Protein AF-A0A2D6YQ96-F1 (afdb_monomer)

Nearest PDB structures (foldseek):
  7zs0-assembly1_A  TM=5.474E-01  e=7.458E-02  Candidatus Kuenenia
  7zs2-assembly1_A  TM=5.504E-01  e=7.947E-02  Candidatus Kuenenia
  5gl6-assembly2_B  TM=7.174E-01  e=3.013E-01  Mycolicibacterium smegmatis MC2 155
  7zs1-assembly1_A  TM=5.447E-01  e=1.813E-01  Candidatus Kuenenia
  8bdv-assembly1_A  TM=7.421E-01  e=6.453E-01  Staphylococcus aureus

Structure (mmCIF, N/CA/C/O backbone):
data_AF-A0A2D6YQ96-F1
#
_entry.id   AF-A0A2D6YQ96-F1
#
loop_
_atom_site.group_PDB
_atom_site.id
_atom_site.type_symbol
_atom_site.label_atom_id
_atom_site.label_alt_id
_atom_site.label_comp_id
_atom_site.label_asym_id
_atom_site.label_entity_id
_atom_site.label_seq_id
_atom_site.pdbx_PDB_ins_code
_atom_site.Cartn_x
_atom_site.Cartn_y
_atom_site.Cartn_z
_atom_site.occupancy
_atom_site.B_iso_or_equiv
_atom_site.auth_seq_id
_atom_site.auth_comp_id
_atom_site.auth_asym_id
_atom_site.auth_atom_id
_atom_site.pdbx_PDB_model_num
ATOM 1 N N . MET A 1 1 ? -3.175 3.081 7.036 1.00 81.75 1 MET A N 1
ATOM 2 C CA . MET A 1 1 ? -3.977 3.862 7.998 1.00 81.75 1 MET A CA 1
ATOM 3 C C . MET A 1 1 ? -3.669 3.372 9.399 1.00 81.75 1 MET A C 1
ATOM 5 O O . MET A 1 1 ? -3.541 2.171 9.585 1.00 81.75 1 MET A O 1
ATOM 9 N N . LEU A 1 2 ? -3.503 4.294 10.340 1.00 83.12 2 LEU A N 1
ATOM 10 C CA . LEU A 1 2 ? -3.281 4.039 11.760 1.00 83.12 2 LEU A CA 1
ATOM 11 C C . LEU A 1 2 ? -4.568 4.440 12.479 1.00 83.12 2 LEU A C 1
ATOM 13 O O . LEU A 1 2 ? -5.039 5.560 12.281 1.00 83.12 2 LEU A O 1
ATOM 17 N N . VAL A 1 3 ? -5.132 3.520 13.252 1.00 86.19 3 VAL A N 1
ATOM 18 C CA . VAL A 1 3 ? -6.339 3.720 14.053 1.00 86.19 3 VAL A CA 1
ATOM 19 C C . VAL A 1 3 ? -5.945 3.612 15.516 1.00 86.19 3 VAL A C 1
ATOM 21 O O . VAL A 1 3 ? -5.514 2.549 15.963 1.00 86.19 3 VAL A O 1
ATOM 24 N N . GLU A 1 4 ? -6.077 4.715 16.242 1.00 89.06 4 GLU A N 1
ATOM 25 C CA . GLU A 1 4 ? -5.869 4.756 17.688 1.00 89.06 4 GLU A CA 1
ATOM 26 C C . GLU A 1 4 ? -7.193 4.441 18.387 1.00 89.06 4 GLU A C 1
ATOM 28 O O . GLU A 1 4 ? -8.254 4.926 17.979 1.00 89.06 4 GLU A O 1
ATOM 33 N N . ARG A 1 5 ? -7.124 3.582 19.407 1.00 86.12 5 ARG A N 1
ATOM 34 C CA . ARG A 1 5 ? -8.271 3.093 20.170 1.00 86.12 5 ARG A CA 1
ATOM 35 C C . ARG A 1 5 ? -8.004 3.380 21.639 1.00 86.12 5 ARG A C 1
ATOM 37 O O . ARG A 1 5 ? -7.088 2.777 22.167 1.00 86.12 5 ARG A O 1
ATOM 44 N N . GLY A 1 6 ? -8.751 4.292 22.264 1.00 82.75 6 GLY A N 1
ATOM 45 C CA . GLY A 1 6 ? -8.682 4.596 23.709 1.00 82.75 6 GLY A CA 1
ATOM 46 C C . GLY A 1 6 ? -7.347 4.287 24.416 1.00 82.75 6 GLY A C 1
ATOM 47 O O . GLY A 1 6 ? -6.314 4.851 24.062 1.00 82.75 6 GLY A O 1
ATOM 48 N N . ASP A 1 7 ? -7.407 3.382 25.400 1.00 74.56 7 ASP A N 1
ATOM 49 C CA . ASP A 1 7 ? -6.256 2.810 26.128 1.00 74.56 7 ASP A CA 1
ATOM 50 C C . ASP A 1 7 ? -5.749 1.483 25.505 1.00 74.56 7 ASP A C 1
ATOM 52 O O . ASP A 1 7 ? -4.953 0.767 26.115 1.00 74.56 7 ASP A O 1
ATOM 56 N N . ASP A 1 8 ? -6.218 1.128 24.306 1.00 82.00 8 ASP A N 1
ATOM 57 C CA . ASP A 1 8 ? -5.905 -0.120 23.606 1.00 82.00 8 ASP A CA 1
ATOM 58 C C . ASP A 1 8 ? -4.770 0.047 22.581 1.00 82.00 8 ASP A C 1
ATOM 60 O O . ASP A 1 8 ? -4.449 1.141 22.111 1.00 82.00 8 ASP A O 1
ATOM 64 N N . ASP A 1 9 ? -4.184 -1.080 22.160 1.00 84.69 9 ASP A N 1
ATOM 65 C CA . ASP A 1 9 ? -3.125 -1.076 21.149 1.00 84.69 9 ASP A CA 1
ATOM 66 C C . ASP A 1 9 ? -3.616 -0.481 19.811 1.00 84.69 9 ASP A C 1
ATOM 68 O O . ASP A 1 9 ? -4.694 -0.852 19.315 1.00 84.69 9 ASP A O 1
ATOM 72 N N . PRO A 1 10 ? -2.827 0.392 19.163 1.00 86.62 10 PRO A N 1
ATOM 73 C CA . PRO A 1 10 ? -3.194 0.967 17.879 1.00 86.62 10 PRO A CA 1
ATOM 74 C C . PRO A 1 10 ? -3.170 -0.081 16.760 1.00 86.62 10 PRO A C 1
ATOM 76 O O . PRO A 1 10 ? -2.302 -0.954 16.700 1.00 86.62 10 PRO A O 1
ATOM 79 N N . VAL A 1 11 ? -4.104 0.038 15.814 1.00 87.94 11 VAL A N 1
ATOM 80 C CA . VAL A 1 11 ? -4.211 -0.868 14.662 1.00 87.94 11 VAL A CA 1
ATOM 81 C C . VAL A 1 11 ? -3.710 -0.171 13.405 1.00 87.94 11 VAL A C 1
ATOM 83 O O . VAL A 1 11 ? -4.218 0.878 13.011 1.00 87.94 11 VAL A O 1
ATOM 86 N N . ILE A 1 12 ? -2.735 -0.781 12.731 1.00 87.31 12 ILE A N 1
ATOM 87 C CA . ILE A 1 12 ? -2.240 -0.325 11.429 1.00 87.31 12 ILE A CA 1
ATOM 88 C C . ILE A 1 12 ? -2.770 -1.253 10.338 1.00 87.31 12 ILE A C 1
ATOM 90 O O . ILE A 1 12 ? -2.604 -2.470 10.408 1.00 87.31 12 ILE A O 1
ATOM 94 N N . GLY A 1 13 ? -3.375 -0.676 9.301 1.00 87.44 13 GLY A N 1
ATOM 95 C CA . GLY A 1 13 ? -3.862 -1.440 8.159 1.00 87.44 13 GLY A CA 1
ATOM 96 C C . GLY A 1 13 ? -4.500 -0.603 7.055 1.00 87.44 13 GLY A C 1
ATOM 97 O O . GLY A 1 13 ? -4.447 0.631 7.056 1.00 87.44 13 GLY A O 1
ATOM 98 N N . LEU A 1 14 ? -5.087 -1.287 6.080 1.00 86.25 14 LEU A N 1
ATOM 99 C CA . LEU A 1 14 ? -5.844 -0.699 4.981 1.00 86.25 14 LEU A CA 1
ATOM 100 C C . LEU A 1 14 ? -7.334 -0.612 5.369 1.00 86.25 14 LEU A C 1
ATOM 102 O O . LEU A 1 14 ? -7.909 -1.639 5.729 1.00 86.25 14 LEU A O 1
ATOM 106 N N . PRO A 1 15 ? -7.987 0.564 5.300 1.00 87.56 15 PRO A N 1
ATOM 107 C CA . PRO A 1 15 ? -9.434 0.647 5.478 1.00 87.56 15 PRO A CA 1
ATOM 108 C C . PRO A 1 15 ? -10.140 -0.128 4.364 1.00 87.56 15 PRO A C 1
ATOM 110 O O . PRO A 1 15 ? -9.934 0.151 3.185 1.00 87.56 15 PRO A O 1
ATOM 113 N N . ILE A 1 16 ? -10.988 -1.082 4.742 1.00 89.25 16 ILE A N 1
ATOM 114 C CA . ILE A 1 16 ? -11.851 -1.819 3.810 1.00 89.25 16 ILE A CA 1
ATOM 115 C C . ILE A 1 16 ? -13.163 -1.049 3.620 1.00 89.25 16 ILE A C 1
ATOM 117 O O . ILE A 1 16 ? -13.691 -0.968 2.513 1.00 89.25 16 ILE A O 1
ATOM 121 N N . GLY A 1 17 ? -13.688 -0.470 4.702 1.00 86.50 17 GLY A N 1
ATOM 122 C CA . GLY A 1 17 ? -14.906 0.334 4.697 1.00 86.50 17 GLY A CA 1
ATOM 123 C C . GLY A 1 17 ? -15.579 0.381 6.066 1.00 86.50 17 GLY A C 1
ATOM 124 O O . GLY A 1 17 ? -15.150 -0.286 7.007 1.00 86.50 17 GLY A O 1
ATOM 125 N N . VAL A 1 18 ? -16.652 1.163 6.162 1.00 88.44 18 VAL A N 1
ATOM 126 C CA . VAL A 1 18 ? -17.513 1.237 7.350 1.00 88.44 18 VAL A CA 1
ATOM 127 C C . VAL A 1 18 ? -18.756 0.382 7.106 1.00 88.44 18 VAL A C 1
ATOM 129 O O . VAL A 1 18 ? -19.401 0.516 6.065 1.00 88.44 18 VAL A O 1
ATOM 132 N N . GLN A 1 19 ? -19.082 -0.513 8.039 1.00 87.94 19 GLN A N 1
ATOM 133 C CA . GLN A 1 19 ? -20.263 -1.380 7.979 1.00 87.94 19 GLN A CA 1
ATOM 134 C C . GLN A 1 19 ? -21.078 -1.194 9.258 1.00 87.94 19 GLN A C 1
ATOM 136 O O . GLN A 1 19 ? -20.727 -1.717 10.307 1.00 87.94 19 GLN A O 1
ATOM 141 N N . GLY A 1 20 ? -22.166 -0.425 9.186 1.00 88.81 20 GLY A N 1
ATOM 142 C CA . GLY A 1 20 ? -22.917 -0.047 10.385 1.00 88.81 20 GLY A CA 1
ATOM 143 C C . GLY A 1 20 ? -22.076 0.848 11.296 1.00 88.81 20 GLY A C 1
ATOM 144 O O . GLY A 1 20 ? -21.639 1.908 10.859 1.00 88.81 20 GLY A O 1
ATOM 145 N N . ASP A 1 21 ? -21.846 0.405 12.533 1.00 92.38 21 ASP A N 1
ATOM 146 C CA . ASP A 1 21 ? -21.092 1.146 13.558 1.00 92.38 21 ASP A CA 1
ATOM 147 C C . ASP A 1 21 ? -19.658 0.615 13.760 1.00 92.38 21 ASP A C 1
ATOM 149 O O . ASP A 1 21 ? -19.007 0.885 14.769 1.00 92.38 21 ASP A O 1
ATOM 153 N N . VAL A 1 22 ? -19.154 -0.170 12.799 1.00 93.38 22 VAL A N 1
ATOM 154 C CA . VAL A 1 22 ? -17.785 -0.701 12.813 1.00 93.38 22 VAL A CA 1
ATOM 155 C C . VAL A 1 22 ? -16.993 -0.267 11.583 1.00 93.38 22 VAL A C 1
ATOM 157 O O . VAL A 1 22 ? -17.484 -0.267 10.449 1.00 93.38 22 VAL A O 1
ATOM 160 N N . LEU A 1 23 ? -15.726 0.068 11.806 1.00 91.19 23 LEU A N 1
ATOM 161 C CA . LEU A 1 23 ? -14.712 0.249 10.778 1.00 91.19 23 LEU A CA 1
ATOM 162 C C . LEU A 1 23 ? -13.988 -1.081 10.551 1.00 91.19 23 LEU A C 1
ATOM 164 O O . LEU A 1 23 ? -13.349 -1.616 11.457 1.00 91.19 23 LEU A O 1
ATOM 168 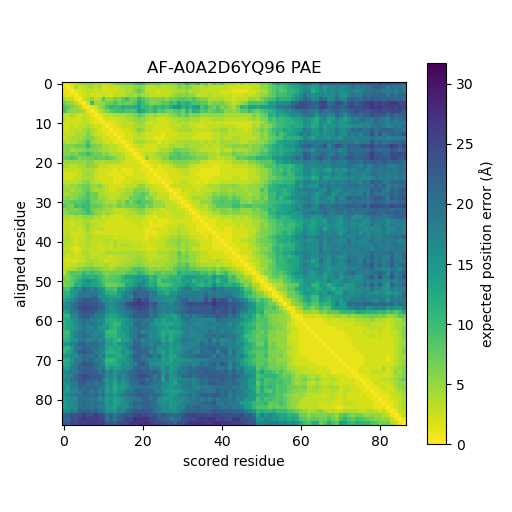N N . ALA A 1 24 ? -14.060 -1.604 9.329 1.00 92.38 24 ALA A N 1
ATOM 169 C CA . ALA A 1 24 ? -13.311 -2.786 8.928 1.00 92.38 24 ALA A CA 1
ATOM 170 C C . ALA A 1 24 ? -11.936 -2.379 8.381 1.00 92.38 24 ALA A C 1
ATOM 172 O O . ALA A 1 24 ? -11.833 -1.608 7.420 1.00 92.38 24 ALA A O 1
ATOM 173 N N . VAL A 1 25 ? -10.878 -2.936 8.967 1.00 90.44 25 VAL A N 1
ATOM 174 C CA . VAL A 1 25 ? -9.481 -2.701 8.584 1.00 90.44 25 VAL A CA 1
ATOM 175 C C . VAL A 1 25 ? -8.828 -4.034 8.226 1.00 90.44 25 VAL A C 1
ATOM 177 O O . VAL A 1 25 ? -8.957 -5.008 8.962 1.00 90.44 25 VAL A O 1
ATOM 180 N N . ALA A 1 26 ? -8.117 -4.088 7.101 1.00 90.44 26 ALA A N 1
ATOM 181 C CA . ALA A 1 26 ? -7.231 -5.194 6.753 1.00 90.44 26 ALA A CA 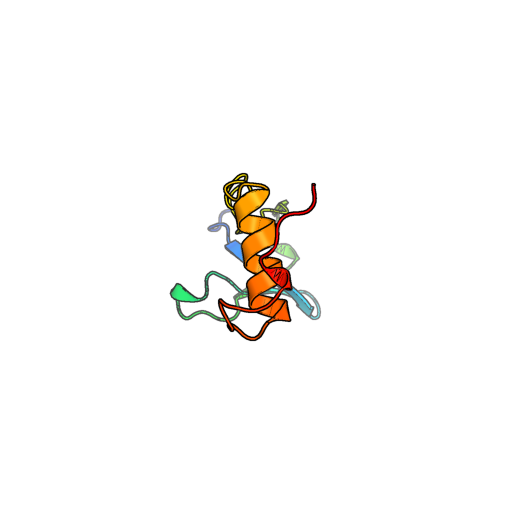1
ATOM 182 C C . ALA A 1 26 ? -5.834 -4.904 7.330 1.00 90.44 26 ALA A C 1
ATOM 184 O O . ALA A 1 26 ? -5.169 -3.986 6.837 1.00 90.44 26 ALA A O 1
ATOM 185 N N . PRO A 1 27 ? -5.387 -5.614 8.381 1.00 88.06 27 PRO A N 1
ATOM 186 C CA . PRO A 1 27 ? -4.054 -5.422 8.946 1.00 88.06 27 PRO A CA 1
ATOM 187 C C . PRO A 1 27 ? -2.977 -6.067 8.052 1.00 88.06 27 PRO A C 1
ATOM 189 O O . PRO A 1 27 ? -3.246 -6.483 6.925 1.00 88.06 27 PRO A O 1
ATOM 192 N N . ASP A 1 28 ? -1.735 -6.131 8.539 1.00 83.19 28 ASP A N 1
ATOM 193 C CA . ASP A 1 28 ? -0.62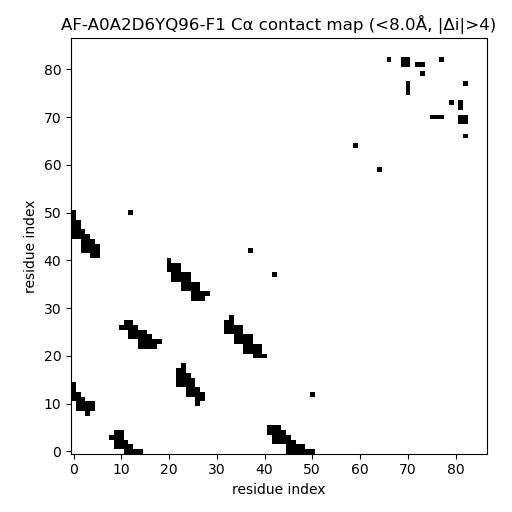1 -6.733 7.801 1.00 83.19 28 ASP A CA 1
ATOM 194 C C . ASP A 1 28 ? -0.922 -8.200 7.412 1.00 83.19 28 ASP A C 1
ATOM 196 O O . ASP A 1 28 ? -1.070 -9.051 8.301 1.00 83.19 28 ASP A O 1
ATOM 200 N N . PRO A 1 29 ? -0.959 -8.537 6.105 1.00 79.31 29 PRO A N 1
ATOM 201 C CA . PRO A 1 29 ? -1.325 -9.873 5.638 1.00 79.31 29 PRO A CA 1
ATOM 202 C C . PRO A 1 29 ? -0.347 -10.965 6.092 1.00 79.31 29 PRO A C 1
ATOM 204 O O . PRO A 1 29 ? -0.719 -12.137 6.135 1.00 79.31 29 PRO A O 1
ATOM 207 N N . ARG A 1 30 ? 0.887 -10.616 6.486 1.00 81.12 30 ARG A N 1
ATOM 208 C CA . ARG A 1 30 ? 1.882 -11.573 7.005 1.00 81.12 30 ARG A CA 1
ATOM 209 C C . ARG A 1 30 ? 1.487 -12.160 8.358 1.00 81.12 30 ARG A C 1
ATOM 211 O O . ARG A 1 30 ? 2.024 -13.191 8.749 1.00 81.12 30 ARG A O 1
ATOM 218 N N . THR A 1 31 ? 0.570 -11.510 9.072 1.00 81.88 31 THR A N 1
ATOM 219 C CA . THR A 1 31 ? 0.049 -11.990 10.361 1.00 81.88 31 THR A CA 1
ATOM 220 C C . THR A 1 31 ? -1.027 -13.067 10.204 1.00 81.88 31 THR A C 1
ATOM 222 O O . THR A 1 31 ? -1.398 -13.700 11.186 1.00 81.88 31 THR A O 1
ATOM 225 N N . GLY A 1 32 ? -1.537 -13.286 8.983 1.00 81.81 32 GLY A N 1
ATOM 226 C CA . GLY A 1 32 ? -2.638 -14.214 8.702 1.00 81.81 32 GLY A CA 1
ATOM 227 C C . GLY A 1 32 ? -4.032 -13.658 9.017 1.00 81.81 32 GLY A C 1
ATOM 228 O O . GLY A 1 32 ? -5.030 -14.255 8.618 1.00 81.81 32 GLY A O 1
ATOM 229 N N . THR A 1 33 ? -4.126 -12.499 9.672 1.00 86.00 33 THR A N 1
ATOM 230 C CA . THR A 1 33 ? -5.398 -11.822 9.943 1.00 86.00 33 THR A CA 1
ATOM 231 C C . THR A 1 33 ? -5.797 -10.980 8.738 1.00 86.00 33 THR A C 1
ATOM 233 O O . THR A 1 33 ? -5.111 -10.030 8.379 1.00 86.00 33 THR A O 1
ATOM 236 N N . LEU A 1 34 ? -6.925 -11.308 8.107 1.00 86.25 34 LEU A N 1
ATOM 237 C CA . LEU A 1 34 ? -7.390 -10.603 6.905 1.00 86.25 34 LEU A CA 1
ATOM 238 C C . LEU A 1 34 ? -8.294 -9.403 7.215 1.00 86.25 34 LEU A C 1
ATOM 240 O O . LEU A 1 34 ? -8.453 -8.520 6.374 1.00 86.25 34 LEU A O 1
ATOM 244 N N . ARG A 1 35 ? -8.914 -9.379 8.399 1.00 90.94 35 ARG A N 1
ATOM 245 C CA . ARG A 1 35 ? -9.887 -8.357 8.788 1.00 90.94 35 ARG A CA 1
ATOM 246 C C . ARG A 1 35 ? -9.945 -8.207 10.301 1.00 90.94 35 ARG A C 1
ATOM 248 O O . ARG A 1 35 ? -10.039 -9.198 11.019 1.00 90.94 35 ARG A O 1
ATOM 255 N N . VAL A 1 36 ? -9.934 -6.961 10.749 1.00 91.44 36 VAL A N 1
ATOM 256 C CA . VAL A 1 36 ? -10.208 -6.535 12.121 1.00 91.44 36 VAL A CA 1
ATOM 257 C C . VAL A 1 36 ? -11.365 -5.547 12.061 1.00 91.44 36 VAL A C 1
ATOM 259 O O . VAL A 1 36 ? -11.389 -4.670 11.195 1.00 91.44 36 VAL A O 1
ATOM 262 N N . GLU A 1 37 ? -12.335 -5.710 12.951 1.00 93.19 37 GLU A N 1
ATOM 263 C CA . GLU A 1 37 ? -13.471 -4.799 13.087 1.00 93.19 37 GLU A CA 1
ATOM 264 C C . GLU A 1 37 ? -13.268 -3.952 14.336 1.00 93.19 37 GLU A C 1
ATOM 266 O O . GLU A 1 37 ? -13.005 -4.486 15.411 1.00 93.19 37 GLU A O 1
ATOM 271 N N . ILE A 1 38 ? -13.342 -2.635 14.171 1.00 90.62 38 ILE A N 1
ATOM 272 C CA . ILE A 1 38 ? -13.128 -1.663 15.240 1.00 90.62 38 ILE A CA 1
ATOM 273 C C . ILE A 1 38 ? -14.420 -0.856 15.394 1.00 90.62 38 ILE A C 1
ATOM 275 O O . ILE A 1 38 ? -14.809 -0.179 14.436 1.00 90.62 38 ILE A O 1
ATOM 279 N N . PRO A 1 39 ? -15.104 -0.915 16.548 1.00 93.31 39 PRO A N 1
ATOM 280 C CA . PRO A 1 39 ? -16.250 -0.059 16.834 1.00 93.31 39 PRO A CA 1
ATOM 281 C C . PRO A 1 39 ? -15.885 1.418 16.688 1.00 93.31 39 PRO A C 1
ATOM 283 O O . PRO A 1 39 ? -14.872 1.867 17.220 1.00 93.31 39 PRO A O 1
ATOM 286 N N . LEU A 1 40 ? -16.714 2.195 15.988 1.00 89.81 40 LEU A N 1
A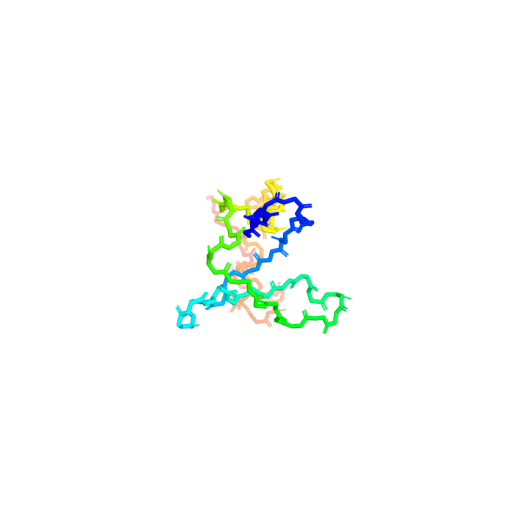TOM 287 C CA . LEU A 1 40 ? -16.441 3.618 15.760 1.00 89.81 40 LEU A CA 1
ATOM 288 C C . LEU A 1 40 ? -16.349 4.408 17.073 1.00 89.81 40 LEU A C 1
ATOM 290 O O . LEU A 1 40 ? -15.573 5.355 17.157 1.00 89.81 40 LEU A O 1
ATOM 294 N N . ALA A 1 41 ? -17.090 3.985 18.100 1.00 92.00 41 ALA A N 1
ATOM 295 C CA . ALA A 1 41 ? -17.065 4.577 19.435 1.00 92.00 41 ALA A CA 1
ATOM 296 C C . ALA A 1 41 ? -15.714 4.432 20.164 1.00 92.00 41 ALA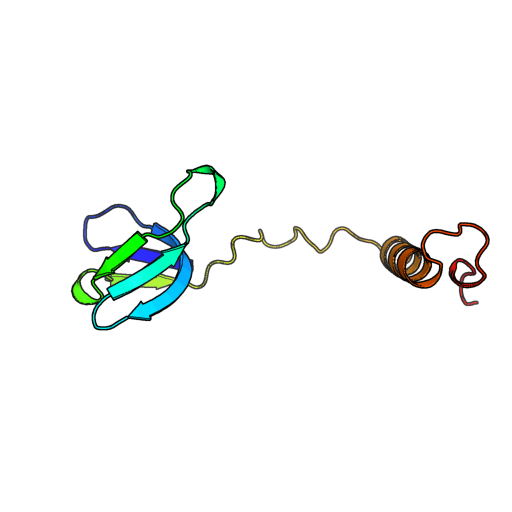 A C 1
ATOM 298 O O . ALA A 1 41 ? -15.432 5.212 21.070 1.00 92.00 41 ALA A O 1
ATOM 299 N N . GLU A 1 42 ? -14.884 3.457 19.782 1.00 91.06 42 GLU A N 1
ATOM 300 C CA . GLU A 1 42 ? -13.566 3.223 20.388 1.00 91.06 42 GLU A CA 1
ATOM 301 C C . GLU A 1 42 ? -12.457 4.037 19.707 1.00 91.06 42 GLU A C 1
ATOM 303 O O . GLU A 1 42 ? -11.372 4.195 20.267 1.00 91.06 42 GLU A O 1
ATOM 308 N N . ILE A 1 43 ? -12.713 4.569 18.506 1.00 90.19 43 ILE A N 1
ATOM 309 C CA . ILE A 1 43 ? -11.705 5.259 17.700 1.00 90.19 43 ILE A CA 1
ATOM 310 C C . ILE A 1 43 ? -11.485 6.674 18.231 1.00 90.19 43 ILE A C 1
ATOM 312 O O . ILE A 1 43 ? -12.355 7.538 18.125 1.00 90.19 43 ILE A O 1
ATOM 316 N N . THR A 1 44 ? -10.281 6.937 18.730 1.00 92.38 44 THR A N 1
ATOM 317 C CA . THR A 1 44 ? -9.879 8.262 19.220 1.00 92.38 44 THR A CA 1
ATOM 318 C C . THR A 1 44 ? -9.210 9.100 18.135 1.00 92.38 44 THR A C 1
ATOM 320 O O . THR A 1 44 ? -9.388 10.319 18.107 1.00 92.38 44 THR A O 1
ATOM 323 N N . ALA A 1 45 ? -8.497 8.467 17.198 1.00 88.19 45 ALA A N 1
ATOM 324 C CA . ALA A 1 45 ? -7.901 9.141 16.049 1.00 88.19 45 ALA A CA 1
ATOM 325 C C . ALA A 1 45 ? -7.695 8.206 14.849 1.00 88.19 45 ALA A C 1
ATOM 327 O O . ALA A 1 45 ? -7.528 6.992 14.981 1.00 88.19 45 ALA A O 1
ATOM 328 N N . GLN A 1 46 ? -7.669 8.802 13.654 1.00 87.75 46 GLN A N 1
ATOM 329 C CA . GLN A 1 46 ? -7.350 8.122 12.399 1.00 87.75 46 GLN A CA 1
ATOM 330 C C . GLN A 1 46 ? -6.287 8.916 11.646 1.00 87.75 46 GLN A C 1
ATOM 332 O O . GLN A 1 46 ? -6.513 10.063 11.264 1.00 87.75 46 GLN A O 1
ATOM 337 N N . THR A 1 47 ? -5.139 8.289 11.393 1.00 87.31 47 THR A N 1
ATOM 338 C CA . THR A 1 47 ? -4.048 8.902 10.631 1.00 87.31 47 THR A CA 1
ATOM 339 C C . THR A 1 47 ? -3.841 8.166 9.314 1.00 87.31 47 THR A C 1
ATOM 341 O O . THR A 1 47 ? -3.661 6.941 9.264 1.00 87.31 47 THR A O 1
ATOM 344 N N . ALA A 1 48 ? -3.833 8.924 8.218 1.00 76.56 48 ALA A N 1
ATOM 345 C CA . ALA A 1 48 ? -3.527 8.422 6.886 1.00 76.56 48 ALA A CA 1
ATOM 346 C C . ALA A 1 48 ? -2.026 8.110 6.760 1.00 76.56 48 ALA A C 1
ATOM 348 O O . ALA A 1 48 ? -1.257 8.874 6.190 1.00 76.56 48 ALA A O 1
ATOM 349 N N . VAL A 1 49 ? -1.599 6.973 7.310 1.00 74.88 49 VAL A N 1
ATOM 350 C CA . VAL A 1 49 ? -0.261 6.419 7.064 1.00 74.88 49 VAL A CA 1
ATOM 351 C C . VAL A 1 49 ? -0.306 5.471 5.869 1.00 74.88 49 VAL A C 1
ATOM 353 O O . VAL A 1 49 ? -1.155 4.572 5.805 1.00 74.88 49 VAL A O 1
ATOM 356 N N . THR A 1 50 ? 0.599 5.681 4.917 1.00 64.25 50 THR A N 1
ATOM 357 C CA . THR A 1 50 ? 0.850 4.746 3.819 1.00 64.25 50 THR A CA 1
ATOM 358 C C . THR A 1 50 ? 1.755 3.614 4.320 1.00 64.25 50 THR A C 1
ATOM 360 O O . THR A 1 50 ? 2.744 3.895 4.995 1.00 64.25 50 THR A O 1
ATOM 363 N N . PRO A 1 51 ? 1.448 2.338 4.018 1.00 62.81 51 PRO A N 1
ATOM 364 C CA . PRO A 1 51 ? 2.376 1.242 4.275 1.00 62.81 51 PRO A CA 1
ATOM 365 C C . PRO A 1 51 ? 3.599 1.284 3.349 1.00 62.81 51 PRO A C 1
ATOM 367 O O . PRO A 1 51 ? 4.583 0.612 3.635 1.00 62.81 51 PRO A O 1
ATOM 370 N N . MET A 1 52 ? 3.569 2.064 2.259 1.00 69.88 52 MET A N 1
ATOM 371 C CA . MET A 1 52 ? 4.786 2.374 1.511 1.00 69.88 52 MET A CA 1
ATOM 372 C C . MET A 1 52 ? 5.601 3.421 2.278 1.00 69.88 52 MET A C 1
ATOM 374 O O . MET A 1 52 ? 5.105 4.540 2.446 1.00 69.88 52 MET A O 1
ATOM 378 N N . PRO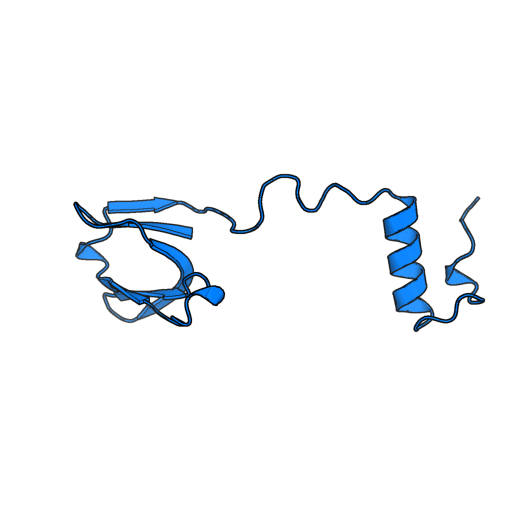 A 1 53 ? 6.834 3.103 2.711 1.00 61.62 53 PRO A N 1
ATOM 379 C CA . PRO A 1 53 ? 7.755 4.084 3.266 1.00 61.62 53 PRO A CA 1
ATOM 380 C C . PRO A 1 53 ? 7.955 5.241 2.285 1.00 61.62 53 PRO A C 1
ATOM 382 O O . PRO A 1 53 ? 8.048 5.030 1.071 1.00 61.62 53 PRO A O 1
ATOM 385 N N . ALA A 1 54 ? 8.057 6.463 2.803 1.00 61.91 54 ALA A N 1
ATOM 386 C CA . ALA A 1 54 ? 8.477 7.594 1.987 1.00 61.91 54 ALA A CA 1
ATOM 387 C C . ALA A 1 54 ? 9.862 7.301 1.375 1.00 61.91 54 ALA A C 1
ATOM 389 O O . ALA A 1 54 ? 10.755 6.819 2.070 1.00 61.91 54 ALA A O 1
ATOM 390 N N . GLY A 1 55 ? 10.023 7.562 0.075 1.00 62.00 55 GLY A N 1
ATOM 391 C CA . GLY A 1 55 ? 11.285 7.355 -0.645 1.00 62.00 55 GLY A CA 1
ATOM 392 C C . GLY A 1 55 ? 11.561 5.927 -1.137 1.00 62.00 55 GLY A C 1
ATOM 393 O O . GLY A 1 55 ? 12.626 5.703 -1.698 1.00 62.00 55 GLY A O 1
ATOM 394 N N . LEU A 1 56 ? 10.637 4.964 -0.982 1.00 62.84 56 LEU A N 1
ATOM 395 C CA . LEU A 1 56 ? 10.852 3.594 -1.488 1.00 62.84 56 LEU A CA 1
ATOM 396 C C . LEU A 1 56 ? 10.773 3.490 -3.026 1.00 62.84 56 LEU A C 1
ATOM 398 O O . LEU A 1 56 ? 11.394 2.611 -3.610 1.00 62.84 56 LEU A O 1
ATOM 402 N N . VAL A 1 57 ? 10.002 4.362 -3.683 1.00 58.59 57 VAL A N 1
ATOM 403 C CA . VAL A 1 57 ? 9.737 4.298 -5.140 1.00 58.59 57 VAL A CA 1
ATOM 404 C C . VAL A 1 57 ? 10.597 5.290 -5.940 1.00 58.59 57 VAL A C 1
ATOM 406 O O . VAL A 1 57 ? 10.575 5.280 -7.163 1.00 58.59 57 VAL A O 1
ATOM 409 N N . ASP A 1 58 ? 11.420 6.097 -5.269 1.00 63.47 58 ASP A N 1
ATOM 410 C CA . ASP A 1 58 ? 12.264 7.124 -5.902 1.00 63.47 58 ASP A CA 1
ATOM 411 C C . ASP A 1 58 ? 13.718 6.645 -6.087 1.00 63.47 58 ASP A C 1
ATOM 413 O O . ASP A 1 58 ? 14.678 7.393 -5.919 1.00 63.47 58 ASP A O 1
ATOM 417 N N . THR A 1 59 ? 13.903 5.352 -6.366 1.00 71.12 59 THR A N 1
ATOM 418 C CA . 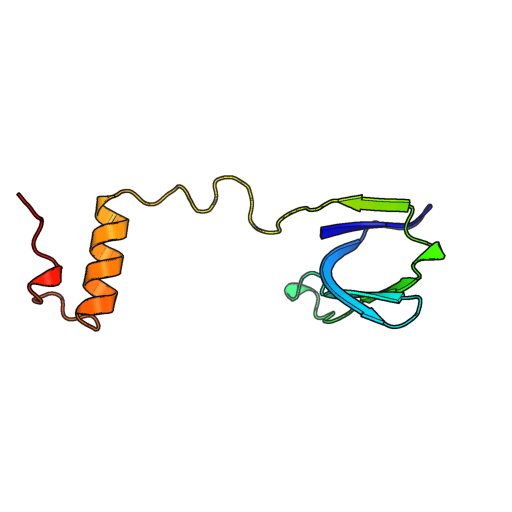THR A 1 59 ? 15.234 4.766 -6.604 1.00 71.12 59 THR A CA 1
ATOM 419 C C . THR A 1 59 ? 15.561 4.616 -8.082 1.00 71.12 59 THR A C 1
ATOM 421 O O . THR A 1 59 ? 16.731 4.466 -8.418 1.00 71.12 59 THR A O 1
ATOM 424 N N . ALA A 1 60 ? 14.545 4.599 -8.950 1.00 81.19 60 ALA A N 1
ATOM 425 C CA . ALA A 1 60 ? 14.739 4.356 -10.370 1.00 81.19 60 ALA A CA 1
ATOM 426 C C . ALA A 1 60 ? 15.226 5.625 -11.072 1.00 81.19 60 ALA A C 1
ATOM 428 O O . ALA A 1 60 ? 14.622 6.696 -10.984 1.00 81.19 60 ALA A O 1
ATOM 429 N N . THR A 1 61 ? 16.318 5.487 -11.804 1.00 89.00 61 THR A N 1
ATOM 430 C CA . THR A 1 61 ? 16.804 6.500 -12.734 1.00 89.00 61 THR A CA 1
ATOM 431 C C . THR A 1 61 ? 15.892 6.591 -13.959 1.00 89.00 61 THR A C 1
ATOM 433 O O . THR A 1 61 ? 15.143 5.666 -14.276 1.00 89.00 61 THR A O 1
ATOM 436 N N . MET A 1 62 ? 15.970 7.705 -14.693 1.00 88.75 62 MET A N 1
ATOM 437 C CA . MET A 1 62 ? 15.246 7.863 -15.962 1.00 88.75 62 MET A CA 1
ATOM 438 C C . MET A 1 62 ? 15.548 6.718 -16.942 1.00 88.75 62 MET A C 1
ATOM 440 O O . MET A 1 62 ? 14.632 6.209 -17.580 1.00 88.75 62 MET A O 1
ATOM 444 N N . ASP A 1 63 ? 16.809 6.284 -17.018 1.00 89.56 63 ASP A N 1
ATOM 445 C CA . ASP A 1 63 ? 17.232 5.181 -17.885 1.00 89.56 63 ASP A CA 1
ATOM 446 C C . ASP A 1 63 ? 16.526 3.869 -17.499 1.00 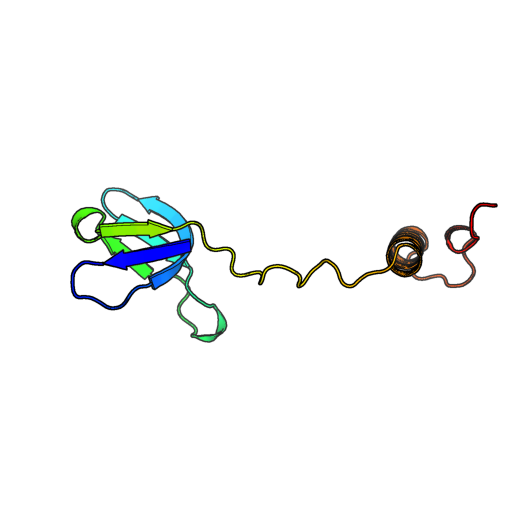89.56 63 ASP A C 1
ATOM 448 O O . ASP A 1 63 ? 15.959 3.203 -18.359 1.00 89.56 63 ASP A O 1
ATOM 452 N N . GLU A 1 64 ? 16.457 3.542 -16.206 1.00 90.31 64 GLU A N 1
ATOM 453 C CA . GLU A 1 64 ? 15.772 2.332 -15.723 1.00 90.31 64 GLU A CA 1
ATOM 454 C C . GLU A 1 64 ? 14.255 2.375 -15.964 1.00 90.31 64 GLU A C 1
ATOM 456 O O . GLU A 1 64 ? 13.638 1.349 -16.260 1.00 90.31 64 GLU A O 1
ATOM 461 N N . ILE A 1 65 ? 13.641 3.560 -15.879 1.00 90.69 65 ILE A N 1
ATOM 462 C CA . ILE A 1 65 ? 12.221 3.744 -16.208 1.00 90.69 65 ILE A CA 1
ATOM 463 C C . ILE A 1 65 ? 11.986 3.503 -17.706 1.00 90.69 65 ILE A C 1
ATOM 465 O O . ILE A 1 65 ? 11.028 2.820 -18.075 1.00 90.69 65 ILE A O 1
ATOM 469 N N . LEU A 1 66 ? 12.848 4.039 -18.575 1.00 91.69 66 LEU A N 1
ATOM 470 C CA . LEU A 1 66 ? 12.748 3.846 -20.024 1.00 91.69 66 LEU A CA 1
ATOM 471 C C . LEU A 1 66 ? 12.970 2.382 -20.421 1.00 91.69 66 LEU A C 1
ATOM 473 O O . LEU A 1 66 ? 12.212 1.862 -21.241 1.00 91.69 66 LEU A O 1
ATOM 477 N N . ASP A 1 67 ? 13.923 1.699 -19.789 1.00 90.81 67 ASP A N 1
ATOM 478 C CA . ASP A 1 67 ? 14.175 0.273 -20.013 1.00 90.81 67 ASP A CA 1
ATOM 479 C C . ASP A 1 67 ? 12.982 -0.593 -19.582 1.00 90.81 67 ASP A C 1
ATOM 481 O O . ASP A 1 67 ? 12.600 -1.527 -20.292 1.00 90.81 67 ASP A O 1
ATOM 485 N N . LEU A 1 68 ? 12.325 -0.262 -18.464 1.00 91.81 68 LEU A N 1
ATOM 486 C CA . LEU A 1 68 ? 11.116 -0.964 -18.030 1.00 91.81 68 LEU A CA 1
ATOM 487 C C . LEU A 1 68 ? 9.963 -0.785 -19.030 1.00 91.81 68 LEU A C 1
ATOM 489 O O . LEU A 1 68 ? 9.261 -1.747 -19.355 1.00 91.81 68 LEU A O 1
ATOM 493 N N . LEU A 1 69 ? 9.768 0.432 -19.545 1.00 92.56 69 LEU A N 1
ATOM 494 C CA . LEU A 1 69 ? 8.762 0.713 -20.575 1.00 92.56 69 LEU A CA 1
ATOM 495 C C . LEU A 1 69 ? 9.066 -0.033 -21.882 1.00 92.56 69 LEU A C 1
ATOM 497 O O . LEU A 1 69 ? 8.150 -0.590 -22.493 1.00 92.56 69 LEU A O 1
ATOM 501 N N . ALA A 1 70 ? 10.336 -0.079 -22.288 1.00 93.38 70 ALA A N 1
ATOM 502 C CA . ALA A 1 70 ? 10.785 -0.825 -23.457 1.00 93.38 70 ALA A CA 1
ATOM 503 C C . ALA A 1 70 ? 10.529 -2.329 -23.295 1.00 93.38 70 ALA A C 1
ATOM 505 O O . ALA A 1 70 ? 9.943 -2.941 -24.187 1.00 93.38 70 ALA A O 1
ATOM 506 N N . TYR A 1 71 ? 10.859 -2.899 -22.132 1.00 94.19 71 TYR A N 1
ATOM 507 C CA . TYR A 1 71 ? 10.600 -4.301 -21.799 1.00 94.19 71 TYR A CA 1
ATOM 508 C C . TYR A 1 71 ? 9.109 -4.659 -21.860 1.00 94.19 71 TYR A C 1
ATOM 510 O O . TYR A 1 71 ? 8.733 -5.664 -22.466 1.00 94.19 71 TYR A O 1
ATOM 518 N N . MET A 1 72 ? 8.239 -3.826 -21.277 1.00 94.00 72 MET A N 1
ATOM 519 C CA . MET A 1 72 ? 6.790 -4.055 -21.326 1.00 94.00 72 MET A CA 1
ATOM 520 C C . MET A 1 72 ? 6.238 -3.979 -22.753 1.00 94.00 72 MET A C 1
ATOM 522 O O . MET A 1 72 ? 5.344 -4.747 -23.106 1.00 94.00 72 MET A O 1
ATOM 526 N N . ARG A 1 73 ? 6.758 -3.065 -23.581 1.00 92.31 73 ARG A N 1
ATOM 527 C CA . ARG A 1 73 ? 6.307 -2.871 -24.964 1.00 92.31 73 ARG A CA 1
ATOM 528 C C . ARG A 1 73 ? 6.784 -3.975 -25.908 1.00 92.31 73 ARG A C 1
ATOM 530 O O . ARG A 1 73 ? 6.025 -4.365 -26.790 1.00 92.31 73 ARG A O 1
ATOM 537 N N . SER A 1 74 ? 8.008 -4.459 -25.725 1.00 94.25 74 SER A N 1
ATOM 538 C CA . SER A 1 74 ? 8.613 -5.514 -26.546 1.00 94.25 74 SER A CA 1
ATOM 539 C C . SER A 1 74 ? 8.151 -6.921 -26.165 1.00 94.25 74 SER A C 1
ATOM 541 O O . SER A 1 74 ? 8.476 -7.889 -26.849 1.00 94.25 74 SER A O 1
ATOM 543 N N . GLY A 1 75 ? 7.437 -7.071 -25.042 1.00 92.12 75 GLY A N 1
ATOM 544 C CA . GLY A 1 75 ? 7.122 -8.385 -24.479 1.00 92.12 75 GLY A CA 1
ATOM 545 C C . GLY A 1 75 ? 8.369 -9.144 -24.011 1.00 92.12 75 GLY A C 1
ATOM 546 O O . GLY A 1 75 ? 8.345 -10.371 -23.931 1.00 92.12 75 GLY A O 1
ATOM 547 N N . GLY A 1 76 ? 9.458 -8.424 -23.724 1.00 88.69 76 GLY A N 1
ATOM 548 C CA . GLY A 1 76 ? 10.739 -8.990 -23.312 1.00 88.69 76 GLY A CA 1
ATOM 549 C C . GLY A 1 76 ? 11.713 -9.326 -24.446 1.00 88.69 76 GLY A C 1
ATOM 550 O O . GLY A 1 76 ? 12.747 -9.933 -24.168 1.00 88.69 76 GLY A O 1
ATOM 551 N N . ASP A 1 77 ? 11.436 -8.934 -25.694 1.00 92.62 77 ASP A N 1
ATOM 552 C CA . ASP A 1 77 ? 12.408 -9.048 -26.790 1.00 92.62 77 ASP A CA 1
ATOM 553 C C . ASP A 1 77 ? 13.501 -7.978 -26.666 1.00 92.62 77 ASP A C 1
ATOM 555 O O . ASP A 1 77 ? 13.296 -6.811 -26.992 1.00 92.62 77 ASP A O 1
ATOM 559 N N . ALA A 1 78 ? 14.693 -8.389 -26.233 1.00 87.44 78 ALA A N 1
ATOM 560 C CA . ALA A 1 78 ? 15.848 -7.510 -26.051 1.00 87.44 78 ALA A CA 1
ATOM 561 C C . ALA A 1 78 ? 16.369 -6.854 -27.348 1.00 87.44 78 ALA A C 1
ATOM 563 O O . ALA A 1 78 ? 17.206 -5.956 -27.276 1.00 87.44 78 ALA A O 1
ATOM 564 N N . THR A 1 79 ? 15.920 -7.299 -28.527 1.00 90.69 79 THR A N 1
ATOM 565 C CA . THR A 1 79 ? 16.307 -6.724 -29.828 1.00 90.69 79 THR A CA 1
ATOM 566 C C . THR A 1 79 ? 15.292 -5.724 -30.383 1.00 90.69 79 THR A C 1
ATOM 568 O O . THR A 1 79 ? 15.528 -5.132 -31.440 1.00 90.69 79 THR A O 1
ATOM 571 N N . ASP A 1 80 ? 14.181 -5.502 -29.675 1.00 94.12 80 ASP A N 1
ATOM 572 C CA . ASP A 1 80 ? 13.114 -4.609 -30.116 1.00 94.12 80 ASP A CA 1
ATOM 573 C C . ASP A 1 80 ? 13.599 -3.143 -30.226 1.00 94.12 80 ASP A C 1
ATOM 575 O O . ASP A 1 80 ? 14.315 -2.651 -29.343 1.00 94.12 80 ASP A O 1
ATOM 579 N N . PRO A 1 81 ? 13.189 -2.397 -31.273 1.00 91.44 81 PRO A N 1
ATOM 580 C CA . PRO A 1 81 ? 13.506 -0.976 -31.424 1.00 91.44 81 PRO A CA 1
ATOM 581 C C . PRO A 1 81 ? 13.123 -0.094 -30.227 1.00 91.44 81 PRO A C 1
ATOM 583 O O . PRO A 1 81 ? 13.670 0.995 -30.087 1.00 91.44 81 PRO A O 1
ATOM 586 N N . ALA A 1 82 ? 12.209 -0.533 -29.359 1.00 89.31 82 ALA A N 1
ATOM 587 C CA . ALA A 1 82 ? 11.830 0.167 -28.138 1.00 89.31 82 ALA A CA 1
ATOM 588 C C . ALA A 1 82 ? 13.001 0.388 -27.162 1.00 89.31 82 ALA A C 1
ATOM 590 O O . ALA A 1 82 ? 12.925 1.314 -26.360 1.00 89.31 82 ALA A O 1
ATOM 591 N N . PHE A 1 83 ? 14.080 -0.400 -27.249 1.00 89.50 83 PHE A N 1
ATOM 592 C CA . PHE A 1 83 ? 15.305 -0.200 -26.461 1.00 89.50 83 PHE A CA 1
ATOM 593 C C . PHE A 1 83 ? 16.268 0.842 -27.065 1.00 89.50 83 PHE A C 1
ATOM 595 O O . PHE A 1 83 ? 17.325 1.123 -26.498 1.00 89.50 83 PHE A O 1
ATOM 602 N N . GLN A 1 84 ? 15.940 1.434 -28.221 1.00 87.38 84 GLN A N 1
ATOM 603 C CA . GLN A 1 84 ? 16.752 2.496 -28.818 1.00 87.38 84 GLN A CA 1
ATOM 604 C C . GLN A 1 84 ? 16.514 3.821 -28.088 1.00 87.38 84 GLN A C 1
ATOM 606 O O . GLN A 1 84 ? 15.381 4.296 -27.982 1.00 87.38 84 GLN A O 1
ATOM 611 N N . ARG A 1 85 ? 17.594 4.448 -27.606 1.00 76.62 85 ARG A N 1
ATOM 612 C CA . ARG A 1 85 ? 17.505 5.746 -26.929 1.00 76.62 85 ARG A CA 1
ATOM 613 C C . ARG A 1 85 ? 17.138 6.853 -27.928 1.00 76.62 85 ARG A C 1
ATOM 615 O O . ARG A 1 85 ? 17.714 6.884 -29.020 1.00 76.62 85 ARG A O 1
ATOM 622 N N . PRO A 1 86 ? 16.228 7.775 -27.567 1.00 67.31 86 PRO A N 1
ATOM 623 C CA . PRO A 1 86 ? 16.041 9.007 -28.322 1.00 67.31 86 PRO A CA 1
ATOM 624 C C . PRO A 1 86 ? 17.352 9.821 -28.349 1.00 67.31 86 PRO A C 1
ATOM 626 O O . PRO A 1 86 ? 18.131 9.717 -27.397 1.00 67.31 86 PRO A O 1
ATOM 629 N N . PRO A 1 87 ? 17.612 10.597 -29.416 1.00 67.31 87 PRO A N 1
ATOM 630 C CA . PRO A 1 87 ? 18.762 11.499 -29.489 1.00 67.31 87 PRO A CA 1
ATOM 631 C C . PRO A 1 87 ? 18.691 12.648 -28.475 1.00 67.31 87 PRO A C 1
ATOM 633 O O . PRO A 1 87 ? 17.565 13.043 -28.090 1.00 67.31 87 PRO A O 1
#

pLDDT: mean 84.82, std 9.31, range [58.59, 94.25]

Solvent-accessible surface area (backbone atoms only — not comparable to full-atom values): 5350 Å² total; per-residue (Å²): 47,38,37,36,29,79,97,53,82,66,48,58,27,45,82,76,47,74,60,90,67,26,39,34,28,27,38,62,67,90,74,72,45,72,68,46,77,40,52,54,91,47,52,75,46,78,44,94,46,67,91,67,61,88,74,70,82,76,74,72,49,72,68,58,52,49,50,52,55,21,38,67,74,46,76,64,48,90,81,40,73,62,72,58,77,82,134

Mean predicted aligned error: 10.87 Å

Sequence (87 aa):
MLVERGDDDPVIGLPIGVQGDVLAVAPDPRTGTLRVEIPLAEITAQTAVTPMPAGLVDTATMDEILDLLAYMRSGGDATDPAFQRPP

Foldseek 3Di:
DWWDFDVDDIADADFPDDDPQWTWGQGDVVVVGGIDTHGVVRTPDDDPDDPDPPPPPVPDDPLNVQVVVLCVVVVNPPPDCSNPDDD

Secondary structure (DSSP, 8-sta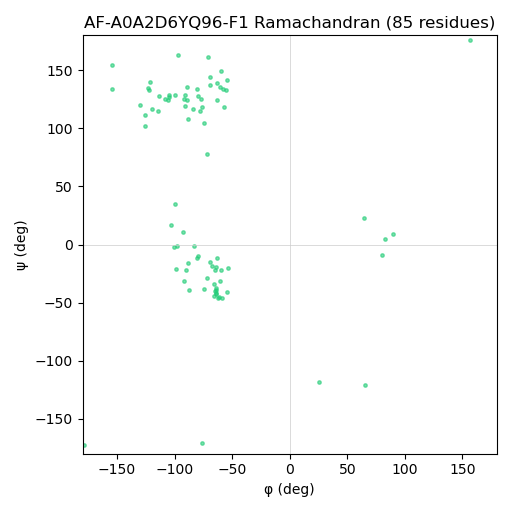te):
-EEEETTEEEEESEEEEEETTEEEEE--GGGS---EEEEGGGEEEEE---SSPTTSSTT--HHHHHHHHHHHHHTT-TTSGGGSPP-

Radius of gyration: 21.19 Å; Cα contacts (8 Å, |Δi|>4): 111; chains: 1; bounding box: 42×26×58 Å